Protein AF-A0A7D9LWY4-F1 (afdb_monomer_lite)

Secondary structure (DSSP, 8-state):
-EEEEE-STT-EEEEE--GGGS-PPPPEEEETTTEEE-EEEEEEEE-TT--EEEEEEEE--------------------------

InterPro domains:
  IPR014752 Arrestin-like, C-terminal domain superfamily [G3DSA:2.60.40.640] (6-85)
  IPR028934 Vacuolar protein sorting protein 26 related [PF03643] (7-50)
  IPR028934 Vacuolar protein sorting protein 26 related [PTHR12233] (7-66)

Structure (mmCIF, N/CA/C/O backbone):
data_AF-A0A7D9LWY4-F1
#
_entry.id   AF-A0A7D9LWY4-F1
#
loop_
_atom_site.group_PDB
_atom_site.id
_atom_site.type_symbol
_atom_site.label_atom_id
_atom_site.label_alt_id
_atom_site.label_comp_id
_atom_site.label_asym_id
_atom_site.label_entity_id
_atom_site.label_seq_id
_atom_site.pdbx_PDB_ins_code
_atom_site.Cartn_x
_atom_site.Cartn_y
_atom_site.Cartn_z
_atom_site.occupancy
_atom_site.B_iso_or_equiv
_atom_site.auth_seq_id
_atom_site.auth_comp_id
_atom_site.auth_asym_id
_atom_site.auth_atom_id
_atom_site.pdbx_PDB_model_num
ATOM 1 N N . MET A 1 1 ? -5.579 -9.121 -3.727 1.00 82.06 1 MET A N 1
ATOM 2 C CA . MET A 1 1 ? -4.774 -9.315 -2.512 1.00 82.06 1 MET A CA 1
ATOM 3 C C . MET A 1 1 ? -5.727 -9.449 -1.340 1.00 82.06 1 MET A C 1
ATOM 5 O O . MET A 1 1 ? -6.523 -8.545 -1.120 1.00 82.06 1 MET A O 1
ATOM 9 N N . THR A 1 2 ? -5.715 -10.597 -0.669 1.00 85.12 2 THR A N 1
ATOM 10 C CA . THR A 1 2 ? -6.538 -10.834 0.525 1.00 85.12 2 THR A CA 1
ATOM 11 C C . THR A 1 2 ? -5.687 -10.518 1.746 1.00 85.12 2 THR A C 1
ATOM 13 O O . THR A 1 2 ? -4.585 -11.047 1.864 1.00 85.12 2 THR A O 1
ATOM 16 N N . LEU A 1 3 ? -6.172 -9.634 2.610 1.00 87.38 3 LEU A N 1
ATOM 17 C CA . LEU A 1 3 ? -5.529 -9.235 3.855 1.00 87.38 3 LEU A CA 1
ATOM 18 C C . LEU A 1 3 ? -6.440 -9.629 5.019 1.00 87.38 3 LEU A C 1
ATOM 20 O O . LEU A 1 3 ? -7.661 -9.588 4.891 1.00 87.38 3 LEU A O 1
ATOM 24 N N . LEU A 1 4 ? -5.850 -10.004 6.147 1.00 87.38 4 LEU A N 1
ATOM 25 C CA . LEU A 1 4 ? -6.580 -10.277 7.377 1.00 87.38 4 LEU A CA 1
ATOM 26 C C . LEU A 1 4 ? -6.095 -9.296 8.442 1.00 87.38 4 LEU A C 1
ATOM 28 O O . LEU A 1 4 ? -4.925 -9.343 8.823 1.00 87.38 4 LEU A O 1
ATOM 32 N N . ILE A 1 5 ? -6.975 -8.410 8.905 1.00 88.50 5 ILE A N 1
ATOM 33 C CA . ILE A 1 5 ? -6.665 -7.506 10.017 1.00 88.50 5 ILE A CA 1
ATOM 34 C C . ILE A 1 5 ? -7.102 -8.179 11.310 1.00 88.50 5 ILE A C 1
ATOM 36 O O . ILE A 1 5 ? -8.251 -8.596 11.433 1.00 88.50 5 ILE A O 1
ATOM 40 N N . ARG A 1 6 ? -6.184 -8.281 12.272 1.00 87.25 6 ARG A N 1
ATOM 41 C CA . ARG A 1 6 ? -6.487 -8.690 13.646 1.00 87.25 6 ARG A CA 1
ATOM 42 C C . ARG A 1 6 ? -6.607 -7.432 14.496 1.00 87.25 6 ARG A C 1
ATOM 44 O O . ARG A 1 6 ? -5.654 -6.660 14.543 1.00 87.25 6 ARG A O 1
ATOM 51 N N . ILE A 1 7 ? -7.769 -7.233 15.108 1.00 80.81 7 ILE A N 1
ATOM 52 C CA . ILE A 1 7 ? -8.094 -6.050 15.924 1.00 80.81 7 ILE A CA 1
ATOM 53 C C . ILE A 1 7 ? -8.109 -6.402 17.412 1.00 80.81 7 ILE A C 1
ATOM 55 O O . ILE A 1 7 ? -7.388 -5.782 18.186 1.00 80.81 7 ILE A O 1
ATOM 59 N N . CYS A 1 8 ? -8.831 -7.459 17.788 1.00 77.38 8 CYS A N 1
ATOM 60 C CA . CYS A 1 8 ? -8.919 -7.964 19.157 1.00 77.38 8 CYS A CA 1
ATOM 61 C C . CYS A 1 8 ? -8.500 -9.442 19.211 1.00 77.38 8 CYS A C 1
ATOM 63 O O . CYS A 1 8 ? -8.425 -10.119 18.181 1.00 77.38 8 CYS A O 1
ATOM 65 N N . LEU A 1 9 ? -8.185 -9.958 20.404 1.00 80.25 9 LEU A N 1
ATOM 66 C CA . LEU A 1 9 ? -7.751 -11.347 20.581 1.00 80.25 9 LEU A CA 1
ATOM 67 C C . LEU A 1 9 ? -8.858 -12.307 20.099 1.00 80.25 9 LEU A C 1
ATOM 69 O O . LEU A 1 9 ? -9.876 -12.470 20.759 1.00 80.25 9 LEU A O 1
ATOM 73 N N . GLY A 1 10 ? -8.662 -12.920 18.929 1.00 84.19 10 GLY A N 1
ATOM 74 C CA . GLY A 1 10 ? -9.627 -13.837 18.307 1.00 84.19 10 GLY A CA 1
ATOM 75 C C . GLY A 1 10 ? -10.503 -13.223 17.209 1.00 84.19 10 GLY A C 1
ATOM 76 O O . GLY A 1 10 ? -11.098 -13.970 16.437 1.00 84.19 10 GLY A O 1
ATOM 77 N N . GLU A 1 11 ? -10.522 -11.898 17.058 1.00 89.44 11 GLU A N 1
ATOM 78 C CA . GLU A 1 11 ? -11.299 -11.225 16.016 1.00 89.44 11 GLU A CA 1
ATOM 79 C C . GLU A 1 11 ? -10.433 -10.902 14.800 1.00 89.44 11 GLU A C 1
ATOM 81 O O . GLU A 1 11 ? -9.388 -10.244 14.888 1.00 89.44 11 GLU A O 1
ATOM 86 N N . SER A 1 12 ? -10.879 -11.369 13.635 1.00 90.12 12 SER A N 1
ATOM 87 C CA . SER A 1 12 ? -10.187 -11.149 12.372 1.00 90.12 12 SER A CA 1
ATOM 88 C C . SER A 1 12 ? -11.144 -10.669 11.290 1.00 90.12 12 SER A C 1
ATOM 90 O O . SER A 1 12 ? -12.103 -11.366 10.962 1.00 90.12 12 SER A O 1
ATOM 92 N N . ILE A 1 13 ? -10.852 -9.510 10.703 1.00 90.31 13 ILE A N 1
ATOM 93 C CA . ILE A 1 13 ? -11.636 -8.919 9.618 1.00 90.31 13 ILE A CA 1
ATOM 94 C C . ILE A 1 13 ? -10.978 -9.287 8.281 1.00 90.31 13 ILE A C 1
ATOM 96 O O . ILE A 1 13 ? -9.833 -8.882 8.033 1.00 90.31 13 ILE A O 1
ATOM 100 N N . PRO A 1 14 ? -11.660 -10.048 7.404 1.00 93.00 14 PRO A N 1
ATOM 101 C CA . PRO A 1 14 ? -11.161 -10.329 6.068 1.00 93.00 14 PRO A CA 1
ATOM 102 C C . PRO A 1 14 ? -11.352 -9.112 5.160 1.00 93.00 14 PRO A C 1
ATOM 104 O O . PRO A 1 14 ? -12.441 -8.556 5.049 1.00 93.00 14 PRO A O 1
ATOM 107 N N . ILE A 1 15 ? -10.292 -8.726 4.456 1.00 91.06 15 ILE A N 1
ATOM 108 C CA . ILE A 1 15 ? -10.298 -7.620 3.499 1.00 91.06 15 ILE A CA 1
ATOM 109 C C . ILE A 1 15 ? -9.827 -8.137 2.146 1.00 91.06 15 ILE A C 1
ATOM 111 O O . ILE A 1 15 ? -8.786 -8.787 2.029 1.00 91.06 15 ILE A O 1
ATOM 115 N N . ARG A 1 16 ? -10.576 -7.818 1.090 1.00 92.31 16 ARG A N 1
ATOM 116 C CA . ARG A 1 16 ? -10.211 -8.147 -0.288 1.00 92.31 16 ARG A CA 1
ATOM 117 C C . ARG A 1 16 ? -9.954 -6.872 -1.079 1.00 92.31 16 ARG A C 1
ATOM 119 O O . ARG A 1 16 ? -10.871 -6.113 -1.357 1.00 92.31 16 ARG A O 1
ATOM 126 N N . LEU A 1 17 ? -8.702 -6.683 -1.483 1.00 89.50 17 LEU A N 1
ATOM 127 C CA . LEU A 1 17 ? -8.259 -5.560 -2.308 1.00 89.50 17 LEU A CA 1
ATOM 128 C C . LEU A 1 17 ? -8.003 -6.050 -3.733 1.00 89.50 17 LEU A C 1
ATOM 130 O O . LEU A 1 17 ? -7.131 -6.897 -3.966 1.00 89.50 17 LEU A O 1
ATOM 134 N N . PHE A 1 18 ? -8.761 -5.544 -4.700 1.00 90.25 18 PHE A N 1
ATOM 135 C CA . PHE A 1 18 ? -8.552 -5.854 -6.112 1.00 90.25 18 PHE A CA 1
ATOM 136 C C . PHE A 1 18 ? -7.549 -4.872 -6.714 1.00 90.25 18 PHE A C 1
ATOM 138 O O . PHE A 1 18 ? -7.846 -3.701 -6.897 1.00 90.25 18 PHE A O 1
ATOM 145 N N . LEU A 1 19 ? -6.353 -5.367 -7.035 1.00 88.81 19 LEU A N 1
ATOM 146 C CA . LEU A 1 19 ? -5.272 -4.558 -7.614 1.00 88.81 19 LEU A CA 1
ATOM 147 C C . LEU A 1 19 ? -5.427 -4.348 -9.131 1.00 88.81 19 LEU A C 1
ATOM 149 O O . LEU A 1 19 ? -4.714 -3.540 -9.702 1.00 88.81 19 LEU A O 1
ATOM 153 N N . ALA A 1 20 ? -6.339 -5.077 -9.781 1.00 86.75 20 ALA A N 1
ATOM 154 C CA . ALA A 1 20 ? -6.515 -5.053 -11.234 1.00 86.75 20 ALA A CA 1
ATOM 155 C C . ALA A 1 20 ? -7.205 -3.781 -11.761 1.00 86.75 20 ALA A C 1
ATOM 157 O O . ALA A 1 20 ? -7.086 -3.488 -12.942 1.00 86.75 20 ALA A O 1
ATOM 158 N N . GLY A 1 21 ? -7.931 -3.052 -10.907 1.00 84.56 21 GLY A N 1
ATOM 159 C CA . GLY A 1 21 ? -8.612 -1.805 -11.281 1.00 84.56 21 GLY A CA 1
ATOM 160 C C . GLY A 1 21 ? -7.757 -0.548 -11.112 1.00 84.56 21 GLY A C 1
ATOM 161 O O . GLY A 1 21 ? -8.265 0.549 -11.301 1.00 84.56 21 GLY A O 1
ATOM 162 N N . TYR A 1 22 ? -6.493 -0.699 -10.715 1.00 87.50 22 TYR A N 1
ATOM 163 C CA . TYR A 1 22 ? -5.571 0.410 -10.503 1.00 87.50 22 TYR A CA 1
ATOM 164 C C . TYR A 1 22 ? -4.402 0.302 -11.479 1.00 87.50 22 TYR A C 1
ATOM 166 O O . TYR A 1 22 ? -3.858 -0.787 -11.677 1.00 87.50 22 TYR A O 1
ATOM 174 N N . ASP A 1 23 ? -3.966 1.441 -12.016 1.00 87.00 23 ASP A N 1
ATOM 175 C CA . ASP A 1 23 ? -2.773 1.541 -12.859 1.00 87.00 23 ASP A CA 1
ATOM 176 C C . ASP A 1 23 ? -1.501 1.437 -12.002 1.00 87.00 23 ASP 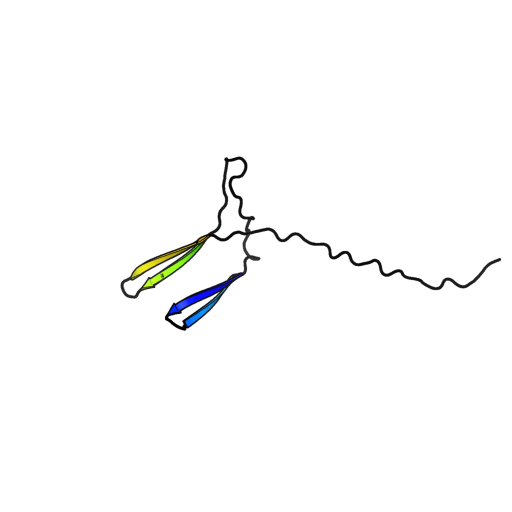A C 1
ATOM 178 O O . ASP A 1 23 ? -0.814 2.415 -11.703 1.00 87.00 23 ASP A O 1
ATOM 182 N N . LEU A 1 24 ? -1.211 0.220 -11.538 1.00 89.19 24 LEU A N 1
ATOM 183 C CA . LEU A 1 24 ? -0.062 -0.082 -10.691 1.00 89.19 24 LEU A CA 1
ATOM 184 C C . LEU A 1 24 ? 1.143 -0.500 -11.529 1.00 89.19 24 LEU A C 1
ATOM 186 O O . LEU A 1 24 ? 1.048 -1.293 -12.468 1.00 89.19 24 LEU A O 1
ATOM 190 N N . THR A 1 25 ? 2.312 -0.024 -11.115 1.00 90.62 25 THR A N 1
ATOM 191 C CA . THR A 1 25 ? 3.603 -0.486 -11.627 1.00 90.62 25 THR A CA 1
ATOM 192 C C . THR A 1 25 ? 4.216 -1.509 -10.665 1.00 90.62 25 THR A C 1
ATOM 194 O O . THR A 1 25 ? 3.818 -1.576 -9.499 1.00 90.62 25 THR A O 1
ATOM 197 N N . PRO A 1 26 ? 5.161 -2.351 -11.113 1.00 91.75 26 PRO A N 1
ATOM 198 C CA . PRO A 1 26 ? 5.940 -3.182 -10.201 1.00 91.75 26 PRO A CA 1
ATOM 199 C C . PRO A 1 26 ? 6.702 -2.334 -9.175 1.00 91.75 26 PRO A C 1
ATOM 201 O O . PRO A 1 26 ? 7.030 -1.177 -9.429 1.00 91.75 26 PRO A O 1
ATOM 204 N N . THR A 1 27 ? 7.037 -2.924 -8.030 1.00 92.06 27 THR A N 1
ATOM 205 C CA . THR A 1 27 ? 7.944 -2.289 -7.070 1.00 92.06 27 THR A CA 1
ATOM 206 C C . THR A 1 27 ? 9.339 -2.212 -7.687 1.00 92.06 27 THR A C 1
ATOM 208 O O . THR A 1 27 ? 9.918 -3.231 -8.068 1.00 92.06 27 THR A O 1
ATOM 211 N N . PHE A 1 28 ? 9.894 -1.005 -7.758 1.00 90.88 28 PHE A N 1
ATOM 212 C CA . PHE A 1 28 ? 11.234 -0.747 -8.270 1.00 90.88 28 PHE A CA 1
ATOM 213 C C . PHE A 1 28 ? 12.145 -0.350 -7.115 1.00 90.88 28 PHE A C 1
ATOM 215 O O . PHE A 1 28 ? 11.943 0.691 -6.490 1.00 90.88 28 PHE A O 1
ATOM 222 N N . LYS A 1 29 ? 13.162 -1.163 -6.834 1.00 87.94 29 LYS A N 1
ATOM 223 C CA . LYS A 1 29 ? 14.172 -0.855 -5.821 1.00 87.94 29 LYS A CA 1
ATOM 224 C C . LYS A 1 29 ? 15.456 -0.394 -6.504 1.00 87.94 29 LYS A C 1
ATOM 226 O O . LYS A 1 29 ? 16.021 -1.143 -7.293 1.00 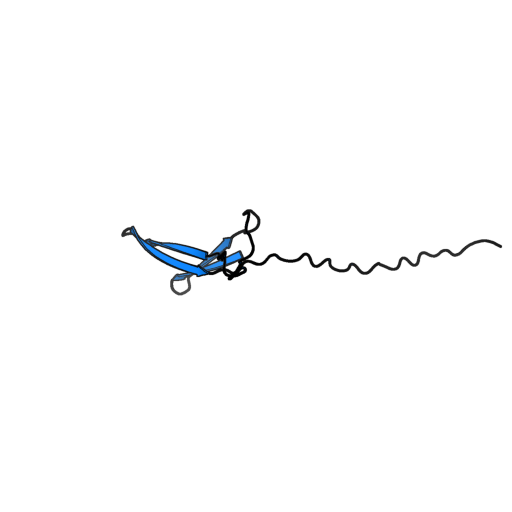87.94 29 LYS A O 1
ATOM 231 N N . ASP A 1 30 ? 15.887 0.824 -6.190 1.00 87.56 30 ASP A N 1
ATOM 232 C CA . ASP A 1 30 ? 17.170 1.417 -6.577 1.00 87.56 30 ASP A CA 1
ATOM 233 C C . ASP A 1 30 ? 17.489 1.307 -8.076 1.00 87.56 30 ASP A C 1
ATOM 235 O O . ASP A 1 30 ? 18.544 0.810 -8.479 1.00 87.56 30 ASP A O 1
ATOM 239 N N . VAL A 1 31 ? 16.596 1.815 -8.932 1.00 86.19 31 VAL A N 1
ATOM 240 C CA . VAL A 1 31 ? 16.822 1.811 -10.385 1.00 86.19 31 VAL A CA 1
ATOM 241 C C . VAL A 1 31 ? 17.948 2.779 -10.714 1.00 86.19 31 VAL A C 1
ATOM 243 O O . VAL A 1 31 ? 17.779 4.001 -10.696 1.00 86.19 31 VAL A O 1
ATOM 246 N N . ASN A 1 32 ? 19.125 2.213 -10.987 1.00 86.56 32 ASN A N 1
ATOM 247 C CA . ASN A 1 32 ? 20.349 2.944 -11.308 1.00 86.56 32 ASN A CA 1
ATOM 248 C C . ASN A 1 32 ? 20.665 4.077 -10.305 1.00 86.56 32 ASN A C 1
ATOM 250 O O . ASN A 1 32 ? 21.163 5.130 -10.696 1.00 86.56 32 ASN A O 1
ATOM 254 N N . LYS A 1 33 ? 20.308 3.893 -9.022 1.00 86.12 33 LYS A N 1
ATOM 255 C CA . LYS A 1 33 ? 20.420 4.900 -7.942 1.00 86.12 33 LYS A CA 1
ATOM 256 C C . LYS A 1 33 ? 19.698 6.236 -8.201 1.00 86.12 33 LYS A C 1
ATOM 258 O O . LYS A 1 33 ? 19.978 7.217 -7.521 1.00 86.12 33 LYS A O 1
ATOM 263 N N . LYS A 1 34 ? 18.787 6.299 -9.176 1.00 90.00 34 LYS A N 1
ATOM 264 C CA . LYS A 1 34 ? 18.061 7.529 -9.528 1.00 90.00 34 LYS A CA 1
ATOM 265 C C . LYS A 1 34 ? 16.690 7.603 -8.873 1.00 90.00 34 LYS A C 1
ATOM 267 O O . LYS A 1 34 ? 16.281 8.678 -8.455 1.00 90.00 34 LYS A O 1
ATOM 272 N N . PHE A 1 35 ? 15.980 6.480 -8.793 1.00 90.62 35 PHE A N 1
ATOM 273 C CA . PHE A 1 35 ? 14.651 6.438 -8.193 1.00 90.62 35 PHE A CA 1
ATOM 274 C C . PHE A 1 35 ? 14.314 5.056 -7.628 1.00 90.62 35 PHE A C 1
ATOM 276 O O . PHE A 1 35 ? 14.853 4.033 -8.059 1.00 90.62 35 PHE A O 1
ATOM 283 N N . SER A 1 36 ? 13.373 5.058 -6.688 1.00 90.94 36 SER A N 1
ATOM 284 C CA . SER A 1 36 ? 12.773 3.870 -6.090 1.00 90.94 36 SER A CA 1
ATOM 285 C C . SER A 1 36 ? 11.262 4.079 -6.014 1.00 90.94 36 SER A C 1
ATOM 287 O O . SER A 1 36 ? 10.803 5.116 -5.542 1.00 90.94 36 SER A O 1
ATOM 289 N N . VAL A 1 37 ? 10.490 3.098 -6.477 1.00 91.56 37 VAL A N 1
ATOM 290 C CA . VAL A 1 37 ? 9.024 3.076 -6.387 1.00 91.56 37 VAL A CA 1
ATOM 291 C C . VAL A 1 37 ? 8.645 1.980 -5.403 1.00 91.56 37 VAL A C 1
ATOM 293 O O . VAL A 1 37 ? 8.839 0.797 -5.685 1.00 91.56 37 VAL A O 1
ATOM 296 N N . ARG A 1 38 ? 8.127 2.373 -4.237 1.00 92.62 38 ARG A N 1
ATOM 297 C CA . ARG A 1 38 ? 7.720 1.466 -3.154 1.00 92.62 38 ARG A CA 1
ATOM 298 C C . ARG A 1 38 ? 6.242 1.670 -2.861 1.00 92.62 38 ARG A C 1
ATOM 300 O O . ARG A 1 38 ? 5.770 2.802 -2.820 1.00 92.62 38 ARG A O 1
ATOM 307 N N . TYR A 1 39 ? 5.535 0.569 -2.651 1.00 93.56 39 TYR A N 1
ATOM 308 C CA . TYR A 1 39 ? 4.116 0.568 -2.332 1.00 93.56 39 TYR A CA 1
ATOM 309 C C . TYR A 1 39 ? 3.937 0.211 -0.857 1.00 93.56 39 TYR A C 1
ATOM 311 O O . TYR A 1 39 ? 4.595 -0.696 -0.349 1.00 93.56 39 TYR A O 1
ATOM 319 N N . TYR A 1 40 ? 3.037 0.914 -0.172 1.00 93.00 40 TYR A N 1
ATOM 320 C CA . TYR A 1 40 ? 2.740 0.686 1.240 1.00 93.00 40 TYR A CA 1
ATOM 321 C C . TYR A 1 40 ? 1.239 0.495 1.432 1.00 93.00 40 TYR A C 1
ATOM 323 O O . TYR A 1 40 ? 0.429 1.227 0.865 1.00 93.00 40 TYR A O 1
ATOM 331 N N . LEU A 1 41 ? 0.874 -0.471 2.267 1.00 92.69 41 LEU A N 1
ATOM 332 C CA . LEU A 1 41 ? -0.443 -0.540 2.879 1.00 92.69 41 LEU A CA 1
ATOM 333 C C . LEU A 1 41 ? -0.409 0.295 4.150 1.00 92.69 41 LEU A C 1
ATOM 335 O O . LEU A 1 41 ? 0.345 -0.022 5.069 1.00 92.69 41 LEU A O 1
ATOM 339 N N . ASN A 1 42 ? -1.217 1.349 4.198 1.00 92.75 42 ASN A N 1
ATOM 340 C CA . ASN A 1 42 ? -1.385 2.167 5.389 1.00 92.75 42 ASN A CA 1
ATOM 341 C C . ASN A 1 42 ? -2.720 1.829 6.052 1.00 92.75 42 ASN A C 1
ATOM 343 O O . ASN A 1 42 ? -3.778 2.070 5.474 1.00 92.75 42 ASN A O 1
ATOM 347 N N . LEU A 1 43 ? -2.660 1.268 7.254 1.00 91.00 43 LEU A N 1
ATOM 348 C CA . LEU A 1 43 ? -3.815 1.070 8.110 1.00 91.00 43 LEU A CA 1
ATOM 349 C C . LEU A 1 43 ? -3.929 2.261 9.058 1.00 91.00 43 LEU A C 1
ATOM 351 O O . LEU A 1 43 ? -2.996 2.551 9.808 1.00 91.00 43 LEU A O 1
ATOM 355 N N . VAL A 1 44 ? -5.083 2.918 9.022 1.00 92.38 44 VAL A N 1
ATOM 356 C CA . VAL A 1 44 ? -5.428 4.024 9.913 1.00 92.38 44 VAL 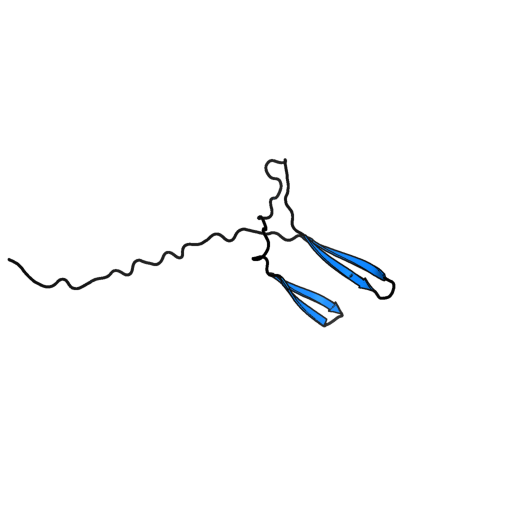A CA 1
ATOM 357 C C . VAL A 1 44 ? -6.592 3.572 10.780 1.00 92.38 44 VAL A C 1
ATOM 359 O O . VAL A 1 44 ? -7.633 3.184 10.254 1.00 92.38 44 VAL A O 1
ATOM 362 N N . LEU A 1 45 ? -6.398 3.602 12.094 1.00 90.69 45 LEU A N 1
ATOM 363 C CA . LEU A 1 45 ? -7.441 3.341 13.081 1.00 90.69 45 LEU A CA 1
ATOM 364 C C . LEU A 1 45 ? -7.741 4.655 13.797 1.00 90.69 45 LEU A C 1
ATOM 366 O O . LEU A 1 45 ? -6.812 5.360 14.195 1.00 90.69 45 LEU A O 1
ATOM 370 N N . ILE A 1 46 ? -9.019 4.986 13.924 1.00 93.31 46 ILE A N 1
ATOM 371 C CA . ILE A 1 46 ? -9.487 6.175 14.634 1.00 93.31 46 ILE A CA 1
ATOM 372 C C . ILE A 1 46 ? -10.333 5.685 15.801 1.00 93.31 46 ILE A C 1
ATOM 374 O O . ILE A 1 46 ? -11.226 4.865 15.602 1.00 93.31 46 ILE A O 1
ATOM 378 N N . ASP A 1 47 ? -9.992 6.149 16.994 1.00 93.31 47 ASP A N 1
ATOM 379 C CA . ASP A 1 47 ? -10.703 5.849 18.237 1.00 93.31 47 ASP A CA 1
AT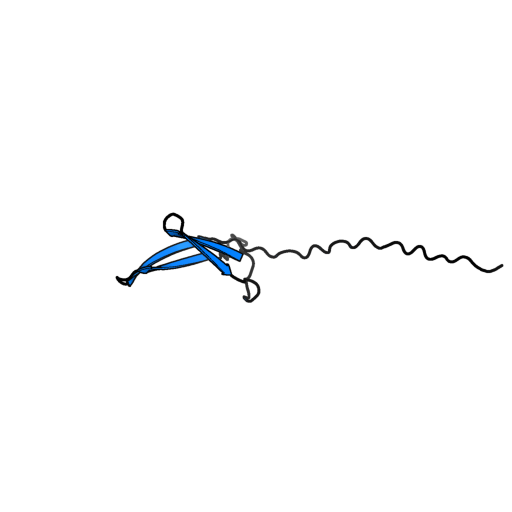OM 380 C C . ASP A 1 47 ? -11.790 6.904 18.531 1.00 93.31 47 ASP A C 1
ATOM 382 O O . ASP A 1 47 ? -11.867 7.930 17.851 1.00 93.31 47 ASP A O 1
ATOM 386 N N . GLU A 1 48 ? -12.609 6.684 19.559 1.00 94.50 48 GLU A N 1
ATOM 387 C CA . GLU A 1 48 ? -13.699 7.585 19.970 1.00 94.50 48 GLU A CA 1
ATOM 388 C C . GLU A 1 48 ? -13.201 8.966 20.425 1.00 94.50 48 GLU A C 1
ATOM 390 O O . GLU A 1 48 ? -13.848 9.978 20.173 1.00 94.50 48 GLU A O 1
ATOM 395 N N . GLU A 1 49 ? -12.007 9.035 21.020 1.00 95.62 49 GLU A N 1
ATOM 396 C CA . GLU A 1 49 ? -11.332 10.293 21.383 1.00 95.62 49 GLU A CA 1
ATOM 397 C C . GLU A 1 49 ? -10.598 10.955 20.192 1.00 95.62 49 GLU A C 1
ATOM 399 O O . GLU A 1 49 ? -9.673 11.743 20.380 1.00 95.62 49 GLU A O 1
ATOM 404 N N . GLU A 1 50 ? -10.937 10.586 18.952 1.00 93.19 50 GLU A N 1
ATOM 405 C CA . GLU A 1 50 ? -10.329 11.087 17.706 1.00 93.19 50 GLU A CA 1
ATOM 406 C C . GLU A 1 50 ? -8.817 10.795 17.560 1.00 93.19 50 GLU A C 1
ATOM 408 O O . GLU A 1 50 ? -8.122 11.316 16.678 1.00 93.19 50 GLU A O 1
ATOM 413 N N . ARG A 1 51 ? -8.278 9.901 18.398 1.00 95.00 51 ARG A N 1
ATOM 414 C CA . ARG A 1 51 ? -6.875 9.473 18.342 1.00 95.00 51 ARG A CA 1
ATOM 415 C C . ARG A 1 51 ? -6.635 8.609 17.107 1.00 95.00 51 ARG A C 1
ATOM 417 O O . ARG A 1 51 ? -7.356 7.643 16.866 1.00 95.00 51 ARG A O 1
ATOM 424 N N . ARG A 1 52 ? -5.589 8.936 16.338 1.00 95.81 52 ARG A N 1
ATOM 425 C CA . ARG A 1 52 ? -5.224 8.235 15.095 1.00 95.81 52 ARG A CA 1
ATOM 426 C C . ARG A 1 52 ? -4.028 7.313 15.312 1.00 95.81 52 ARG A C 1
ATOM 428 O O . ARG A 1 52 ? -2.930 7.783 15.607 1.00 95.81 52 ARG A O 1
ATOM 435 N N . TYR A 1 53 ? -4.219 6.017 15.095 1.00 92.50 53 TYR A N 1
ATOM 436 C CA . TYR A 1 53 ? -3.156 5.016 15.105 1.00 92.50 53 TYR A CA 1
ATOM 437 C C . TYR A 1 53 ? -2.812 4.609 13.677 1.00 92.50 53 TYR A C 1
ATOM 439 O O . TYR A 1 53 ? -3.692 4.326 12.864 1.00 92.50 53 TYR A O 1
ATOM 447 N N . PHE A 1 54 ? -1.515 4.557 13.382 1.00 93.50 54 PHE A N 1
ATOM 448 C CA . PHE A 1 54 ? -1.007 4.271 12.046 1.00 93.50 54 PHE A CA 1
ATOM 449 C C . PHE A 1 54 ? -0.188 2.987 12.057 1.00 93.50 54 PHE A C 1
ATOM 451 O O . PHE A 1 54 ? 0.708 2.810 12.885 1.00 93.50 54 PHE A O 1
ATOM 458 N N . LYS A 1 55 ? -0.448 2.106 11.093 1.00 91.38 55 LYS A N 1
ATOM 459 C CA . LYS A 1 55 ? 0.410 0.958 10.810 1.00 91.38 55 LYS A CA 1
ATOM 460 C C . LYS A 1 55 ? 0.670 0.880 9.316 1.00 91.38 55 LYS A C 1
ATOM 462 O O . LYS A 1 55 ? -0.242 0.642 8.533 1.00 91.38 55 LYS A O 1
ATOM 467 N N . GLN A 1 56 ? 1.931 1.046 8.932 1.00 94.12 56 GLN A N 1
ATOM 468 C CA . GLN A 1 56 ? 2.362 0.902 7.547 1.00 94.12 56 GLN A CA 1
ATOM 469 C C . GLN A 1 56 ? 3.098 -0.418 7.349 1.00 94.12 56 GLN A C 1
ATOM 471 O O . GLN A 1 56 ? 3.968 -0.779 8.142 1.00 94.12 56 GLN A O 1
ATOM 476 N N . GLN A 1 57 ? 2.747 -1.120 6.278 1.00 93.19 57 GLN A N 1
ATOM 477 C CA . GLN A 1 57 ? 3.424 -2.328 5.829 1.00 93.19 57 GLN A CA 1
ATOM 478 C C . GLN A 1 57 ? 3.827 -2.150 4.367 1.00 93.19 57 GLN A C 1
ATOM 480 O O . GLN A 1 57 ? 2.989 -1.848 3.518 1.00 93.19 57 GLN A O 1
ATOM 485 N N . GLU A 1 58 ? 5.106 -2.345 4.062 1.00 91.94 58 GLU A N 1
ATOM 486 C CA . GLU A 1 58 ? 5.580 -2.348 2.678 1.00 91.94 58 GLU A CA 1
ATOM 487 C C . GLU A 1 58 ? 5.056 -3.577 1.931 1.00 91.94 58 GLU A C 1
ATOM 489 O O . GLU A 1 58 ? 5.044 -4.690 2.466 1.00 91.94 58 GLU A O 1
ATOM 494 N N . ILE A 1 59 ? 4.644 -3.369 0.679 1.00 91.75 59 ILE A N 1
ATOM 495 C CA . ILE A 1 59 ? 4.261 -4.438 -0.238 1.00 91.75 59 ILE A CA 1
ATOM 496 C C . ILE A 1 59 ? 5.152 -4.435 -1.480 1.00 91.75 59 ILE A C 1
ATOM 498 O O . ILE A 1 59 ? 5.449 -3.397 -2.077 1.00 91.75 59 ILE A O 1
ATOM 502 N N . THR A 1 60 ? 5.538 -5.637 -1.901 1.00 91.62 60 THR A N 1
ATOM 503 C CA . THR A 1 60 ? 6.293 -5.850 -3.136 1.00 91.62 60 THR A CA 1
ATOM 504 C C . THR A 1 60 ? 5.343 -6.296 -4.237 1.00 91.62 60 THR A C 1
ATOM 506 O O . THR A 1 60 ? 4.830 -7.416 -4.217 1.00 91.62 60 THR A O 1
ATOM 509 N N . LEU A 1 61 ? 5.109 -5.419 -5.209 1.00 91.06 61 LEU A N 1
ATOM 510 C CA . LEU A 1 61 ? 4.328 -5.713 -6.401 1.00 91.06 61 LEU A CA 1
ATOM 511 C C . LEU A 1 61 ? 5.244 -6.238 -7.506 1.00 91.06 61 LEU A C 1
ATOM 513 O O . LEU A 1 61 ? 6.310 -5.685 -7.766 1.00 91.06 61 LEU A O 1
ATOM 517 N N . TRP A 1 62 ? 4.806 -7.289 -8.192 1.00 89.31 62 TRP A N 1
ATOM 518 C CA . TRP A 1 62 ? 5.500 -7.861 -9.342 1.00 89.31 62 TRP A CA 1
ATOM 519 C C . TRP A 1 62 ? 4.515 -8.077 -10.486 1.00 89.31 62 TRP A C 1
ATOM 521 O O . TRP A 1 62 ? 3.352 -8.430 -10.275 1.00 89.31 62 TRP A O 1
ATOM 531 N N . ARG A 1 63 ? 4.980 -7.868 -11.721 1.00 88.12 63 ARG A N 1
ATOM 532 C CA . ARG A 1 63 ? 4.189 -8.188 -12.910 1.00 88.12 63 ARG A CA 1
ATOM 533 C C . ARG A 1 63 ? 4.218 -9.698 -13.106 1.00 88.12 63 ARG A C 1
ATOM 535 O O . ARG A 1 63 ? 5.279 -10.279 -13.329 1.00 88.12 63 ARG A O 1
ATOM 542 N N . LYS A 1 64 ? 3.047 -10.330 -13.055 1.00 85.25 64 LYS A N 1
ATOM 543 C CA . LYS A 1 64 ? 2.917 -11.739 -13.417 1.00 85.25 64 LYS A CA 1
ATOM 544 C C . LYS A 1 64 ? 3.174 -11.890 -14.914 1.00 85.25 64 LYS A C 1
ATOM 546 O O . LYS A 1 64 ? 2.429 -11.344 -15.720 1.00 85.25 64 LYS A O 1
ATOM 551 N N . GLY A 1 65 ? 4.246 -12.593 -15.271 1.00 82.06 65 GLY A N 1
ATOM 552 C CA . GLY A 1 65 ? 4.515 -12.953 -16.658 1.00 82.06 65 GLY A CA 1
ATOM 553 C C . GLY A 1 65 ? 3.435 -13.897 -17.180 1.00 82.06 65 GLY A C 1
ATOM 554 O O . GLY A 1 65 ? 2.986 -14.797 -16.462 1.00 82.06 65 GLY A O 1
ATOM 555 N N . GLU A 1 66 ? 3.019 -13.706 -18.428 1.00 75.62 66 GLU A N 1
ATOM 556 C CA . GLU A 1 66 ? 2.198 -14.693 -19.115 1.00 75.62 66 GLU A CA 1
ATOM 557 C C . GLU A 1 66 ? 3.081 -15.889 -19.465 1.00 75.62 66 GLU A C 1
ATOM 559 O O . GLU A 1 66 ? 3.754 -15.922 -20.496 1.00 75.62 66 GLU A O 1
ATOM 564 N N . PHE A 1 67 ? 3.106 -16.898 -18.594 1.00 61.53 67 PHE A N 1
ATOM 565 C CA . PHE A 1 67 ? 3.523 -18.219 -19.034 1.00 61.53 67 PHE A CA 1
ATOM 566 C C . PHE A 1 67 ? 2.492 -18.675 -20.061 1.00 61.53 67 PHE A C 1
ATOM 568 O O . PHE A 1 67 ? 1.412 -19.145 -19.696 1.00 61.53 67 PHE A O 1
ATOM 575 N N . LYS A 1 68 ? 2.822 -18.535 -21.351 1.00 59.31 68 LYS A N 1
ATOM 576 C CA . LYS A 1 68 ? 2.178 -19.309 -22.410 1.00 59.31 68 LYS A CA 1
ATOM 577 C C . LYS A 1 68 ? 2.320 -20.764 -21.984 1.00 59.31 68 LYS A C 1
ATOM 579 O O . LYS A 1 68 ? 3.405 -21.334 -22.100 1.00 59.31 68 LYS A O 1
ATOM 584 N N . ARG A 1 69 ? 1.265 -21.356 -21.414 1.00 58.31 69 ARG A N 1
ATOM 585 C CA . ARG A 1 69 ? 1.189 -22.810 -21.273 1.00 58.31 69 ARG A CA 1
ATOM 586 C C . ARG A 1 69 ? 1.430 -23.321 -22.682 1.00 58.31 69 ARG A C 1
ATOM 588 O O . ARG A 1 69 ? 0.621 -23.034 -23.560 1.00 58.31 69 ARG A O 1
ATOM 595 N N . ARG A 1 70 ? 2.583 -23.950 -22.921 1.00 54.25 70 ARG A N 1
ATOM 596 C CA . ARG A 1 70 ? 2.861 -24.624 -24.185 1.00 54.25 70 ARG A CA 1
ATOM 597 C C . ARG A 1 70 ? 1.742 -25.649 -24.332 1.00 54.25 70 ARG A C 1
ATOM 599 O O . ARG A 1 70 ? 1.766 -26.675 -23.662 1.00 54.25 70 ARG A O 1
ATOM 606 N N . GLN A 1 71 ? 0.710 -25.314 -25.099 1.00 51.28 71 GLN A N 1
ATOM 607 C CA . GLN A 1 71 ? -0.229 -26.308 -25.575 1.00 51.28 71 GLN A CA 1
ATOM 608 C C . GLN A 1 71 ? 0.626 -27.220 -26.443 1.00 51.28 71 GLN A C 1
ATOM 610 O O . GLN A 1 71 ? 1.216 -26.770 -27.425 1.00 51.28 71 GLN A O 1
ATOM 615 N N . HIS A 1 72 ? 0.810 -28.460 -25.998 1.00 55.22 72 HIS A N 1
ATOM 616 C CA . HIS A 1 72 ? 1.352 -29.491 -26.863 1.00 55.22 72 HIS A CA 1
ATOM 617 C C . HIS A 1 72 ? 0.511 -29.490 -28.147 1.00 55.22 72 HIS A C 1
ATOM 619 O O . HIS A 1 72 ? -0.717 -29.533 -28.037 1.00 55.22 72 HIS A O 1
ATOM 625 N N . PRO A 1 73 ? 1.119 -29.415 -29.342 1.00 51.25 73 PRO A N 1
ATOM 626 C CA . PRO A 1 73 ? 0.385 -29.677 -30.566 1.00 51.25 73 PRO A CA 1
ATOM 627 C C . PRO A 1 73 ? -0.147 -31.106 -30.464 1.00 51.25 73 PRO A C 1
ATOM 629 O O . PRO A 1 73 ? 0.631 -32.050 -30.317 1.00 51.25 73 PRO A O 1
ATOM 632 N N . VAL A 1 74 ? -1.468 -31.260 -30.468 1.00 58.94 74 VAL A N 1
ATOM 633 C CA . VAL A 1 74 ? -2.097 -32.566 -30.653 1.00 58.94 74 VAL A CA 1
ATOM 634 C C . VAL A 1 74 ? -1.708 -33.011 -32.060 1.00 58.94 74 VAL A C 1
ATOM 636 O O . VAL A 1 74 ? -2.029 -32.326 -33.029 1.00 58.94 74 VAL A O 1
ATOM 639 N N . LEU A 1 75 ? -0.944 -34.100 -32.164 1.00 60.41 75 LEU A N 1
ATOM 640 C CA . LEU A 1 75 ? -0.628 -34.724 -33.444 1.00 60.41 75 LEU A CA 1
ATOM 641 C C . LEU A 1 75 ? -1.931 -35.286 -34.013 1.00 60.41 75 LEU A C 1
ATOM 643 O O . LEU A 1 75 ? -2.398 -36.344 -33.594 1.00 60.41 75 LEU A O 1
ATOM 647 N N . VAL A 1 76 ? -2.526 -34.541 -34.939 1.00 57.75 76 VAL A N 1
ATOM 648 C CA . VAL A 1 76 ? -3.583 -35.031 -35.816 1.00 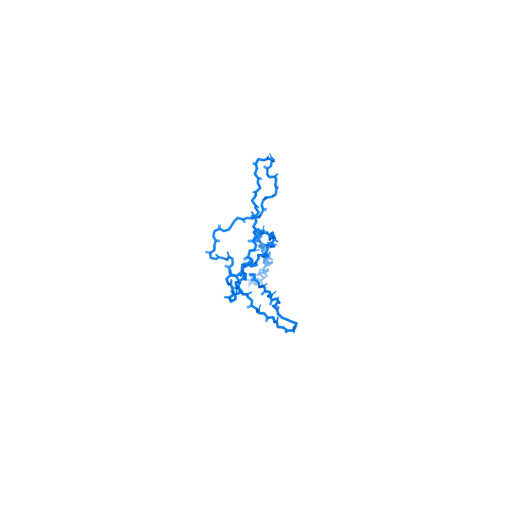57.75 76 VAL A CA 1
ATOM 649 C C . VAL A 1 76 ? -2.933 -36.076 -36.721 1.00 57.75 76 VAL A C 1
ATOM 651 O O . VAL A 1 76 ? -2.216 -35.743 -37.660 1.00 57.75 76 VAL A O 1
ATOM 654 N N . THR A 1 77 ? -3.095 -37.349 -36.368 1.00 59.28 77 THR A N 1
ATOM 655 C CA . THR A 1 77 ? -2.841 -38.468 -37.281 1.00 59.28 77 THR A CA 1
ATOM 656 C C . THR A 1 77 ? -4.161 -38.780 -37.963 1.00 59.28 77 THR A C 1
ATOM 658 O O . THR A 1 77 ? -4.829 -39.758 -37.642 1.00 59.28 77 THR A O 1
ATOM 661 N N . ASP A 1 78 ? -4.560 -37.898 -38.878 1.00 50.91 78 ASP A N 1
ATOM 662 C CA . ASP A 1 78 ? -5.656 -38.197 -39.787 1.00 50.91 78 ASP A CA 1
ATOM 663 C C . ASP A 1 78 ? -5.111 -39.096 -40.900 1.00 50.91 78 ASP A C 1
ATOM 665 O O . ASP A 1 78 ? -4.289 -38.720 -41.731 1.00 50.91 78 ASP A O 1
ATOM 669 N N . MET A 1 79 ? -5.498 -40.360 -40.770 1.00 58.22 79 MET A N 1
ATOM 670 C CA . MET A 1 79 ? -5.918 -41.286 -41.815 1.00 58.22 79 MET A CA 1
ATOM 671 C C . MET A 1 79 ? -6.049 -40.684 -43.232 1.00 58.22 79 MET A C 1
ATOM 673 O O . MET A 1 79 ? -7.159 -40.424 -43.682 1.00 58.22 79 MET A O 1
ATOM 677 N N . ASP A 1 80 ? -4.954 -40.613 -43.988 1.00 46.16 80 ASP A N 1
ATOM 678 C CA . ASP A 1 80 ? -5.012 -40.609 -45.456 1.00 46.16 80 ASP A CA 1
ATOM 679 C C . ASP A 1 80 ? -4.586 -41.988 -45.973 1.00 46.16 80 ASP A C 1
ATOM 681 O O . ASP A 1 80 ? -3.470 -42.222 -46.436 1.00 46.16 80 ASP A O 1
ATOM 685 N N . SER A 1 81 ? -5.506 -42.945 -45.838 1.00 52.50 81 SER A N 1
ATOM 686 C CA . SER A 1 81 ? -5.540 -44.140 -46.681 1.00 52.50 81 SER A CA 1
ATOM 687 C C . SER A 1 81 ? -6.532 -43.883 -47.812 1.00 52.50 81 SER A C 1
ATOM 689 O O . SER A 1 81 ? -7.725 -44.012 -47.579 1.00 52.50 81 SER A O 1
ATOM 691 N N . GLU A 1 82 ? -6.062 -43.503 -49.004 1.00 49.22 82 GLU A N 1
ATOM 692 C CA . GLU A 1 82 ? -6.413 -44.136 -50.293 1.00 49.22 82 GLU A CA 1
ATOM 693 C C . GLU A 1 82 ? -5.975 -43.313 -51.519 1.00 49.22 82 GLU A C 1
ATOM 695 O O . GLU A 1 82 ? -6.274 -42.128 -51.620 1.00 49.22 82 GLU A O 1
ATOM 700 N N . LYS A 1 83 ? -5.453 -44.060 -52.514 1.00 40.78 83 LYS A N 1
ATOM 701 C CA . LYS A 1 83 ? -5.378 -43.784 -53.972 1.00 40.78 83 LYS A CA 1
ATOM 702 C C . LYS A 1 83 ? -4.357 -42.726 -54.394 1.00 40.78 83 LYS A C 1
ATOM 704 O O . LYS A 1 83 ? -4.340 -41.630 -53.867 1.00 40.78 83 LYS A O 1
ATOM 709 N N . LYS A 1 84 ? -3.479 -42.922 -55.375 1.00 37.62 84 LYS A N 1
ATOM 710 C CA . LYS A 1 84 ? -3.339 -43.728 -56.616 1.00 37.62 84 LYS A CA 1
ATOM 711 C C . LYS 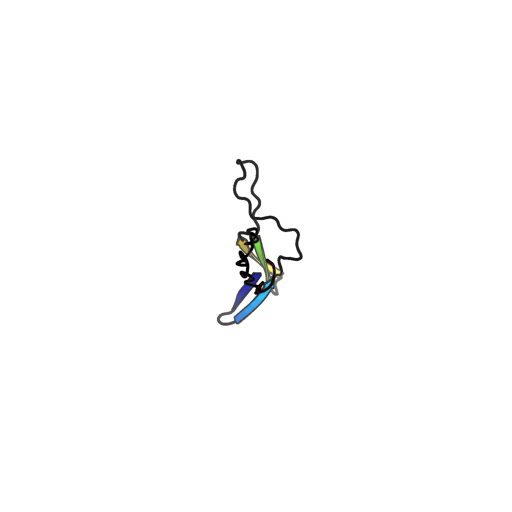A 1 84 ? -1.807 -43.728 -56.879 1.00 37.62 84 LYS A C 1
ATOM 713 O O . LYS A 1 84 ? -1.161 -42.782 -56.441 1.00 37.62 84 LYS A O 1
ATOM 718 N N . GLU A 1 85 ? -1.123 -44.682 -57.496 1.00 38.53 85 GLU A N 1
ATOM 719 C CA . GLU A 1 85 ? -1.295 -45.447 -58.740 1.00 38.53 85 GLU A CA 1
ATOM 720 C C . GLU A 1 85 ? -0.263 -46.588 -58.717 1.00 38.53 85 GLU A C 1
ATOM 722 O O . GLU A 1 85 ? 0.811 -46.380 -58.102 1.00 38.53 85 GLU A O 1
#

Radius of gyration: 26.1 Å; chains: 1; bounding box: 34×56×80 Å

Sequence (85 aa):
MTLLIRICLGESIPIRLFLAGYDLTPTFKDVNKKFSVRYYLNLVLIDEEERRYFKQQEITLWRKGEFKRRQHPVLVTDMDSEKKE

Organism: Paramuricea clavata (NCBI:txid317549)

Foldseek 3Di:
DWDWDDDDDPDIDIDDDDPPVDPDDFFADCPVVPDTRWDKDWDWDADPVRDIDIDIDTDGGDDDDPPPPPPDPDPPPDDPDDDDD

pLDDT: mean 81.24, std 16.11, range [37.62, 95.81]